Protein AF-J0Q2K8-F1 (afdb_monomer_lite)

Organism: NCBI:txid1094563

pLDDT: mean 89.13, std 6.98, range [57.44, 97.0]

Foldseek 3Di:
DVVVVVVVVVVVVCVVDPPVVVVPDPDDDDDDDDDLVNLLVVLVVVVVVVQVVCVVVVDHDDDDPVVSSVNSVVD

InterPro domains:
  IPR019489 Clp ATPase, C-terminal [PF10431] (34-75)
  IPR027417 P-loop containing nucleoside triphosphate hydrolase [G3DSA:3.40.50.300] (1-33)
  IPR027417 P-loop containing nucleoside triphosphate hydrolase [SSF52540] (6-74)
  IPR050130 ATP-dependent Clp protease/Chaperone ClpA/ClpB [PTHR11638] (2-75)

Radius of gyration: 19.44 Å; chains: 1; bounding box: 30×26×49 Å

Structure (mmCIF, N/CA/C/O backbone):
data_AF-J0Q2K8-F1
#
_entry.id   AF-J0Q2K8-F1
#
loop_
_atom_site.group_PDB
_atom_site.id
_atom_site.type_symbol
_atom_site.label_atom_id
_atom_site.label_alt_id
_atom_site.label_comp_id
_atom_site.label_asym_id
_atom_site.label_entity_id
_atom_site.label_seq_id
_atom_site.pdbx_PDB_ins_code
_atom_site.Cartn_x
_atom_site.Cartn_y
_atom_site.Cartn_z
_atom_site.occupancy
_atom_site.B_iso_or_equiv
_atom_site.auth_seq_id
_atom_site.auth_comp_id
_atom_site.auth_asym_id
_atom_site.auth_atom_id
_atom_site.pdbx_PDB_model_num
ATOM 1 N N . THR A 1 1 ? 1.336 12.936 -17.057 1.00 57.44 1 THR A N 1
ATOM 2 C CA . THR A 1 1 ? 0.301 11.889 -17.210 1.00 57.44 1 THR A CA 1
ATOM 3 C C . THR A 1 1 ? 0.956 10.542 -17.012 1.00 57.44 1 THR A C 1
ATOM 5 O O . THR A 1 1 ? 2.122 10.410 -17.360 1.00 57.44 1 THR A O 1
ATOM 8 N N . THR A 1 2 ? 0.266 9.592 -16.382 1.00 68.12 2 THR A N 1
ATOM 9 C CA . THR A 1 2 ? 0.776 8.277 -15.937 1.00 68.12 2 THR A CA 1
ATOM 10 C C . THR A 1 2 ? 1.611 7.539 -16.996 1.00 68.12 2 THR A C 1
ATOM 12 O O . THR A 1 2 ? 2.604 6.895 -16.663 1.00 68.12 2 THR A O 1
ATOM 15 N N . ASP A 1 3 ? 1.304 7.738 -18.279 1.00 76.75 3 ASP A N 1
ATOM 16 C CA . ASP A 1 3 ? 2.054 7.183 -19.414 1.00 76.75 3 ASP A CA 1
ATOM 17 C C . ASP A 1 3 ? 3.516 7.654 -19.497 1.00 76.75 3 ASP A C 1
ATOM 19 O O . ASP A 1 3 ? 4.397 6.883 -19.871 1.00 76.75 3 ASP A O 1
ATOM 23 N N . GLN A 1 4 ? 3.803 8.899 -19.105 1.00 83.06 4 GLN A N 1
ATOM 24 C CA . GLN A 1 4 ? 5.165 9.440 -19.081 1.00 83.06 4 GLN A CA 1
ATOM 25 C C . GLN A 1 4 ? 6.013 8.718 -18.023 1.00 83.06 4 GLN A C 1
ATOM 27 O O . GLN A 1 4 ? 7.088 8.216 -18.331 1.00 83.06 4 GLN A O 1
ATOM 32 N N . ALA A 1 5 ? 5.482 8.580 -16.803 1.00 82.00 5 ALA A N 1
ATOM 33 C CA . ALA A 1 5 ? 6.162 7.892 -15.707 1.00 82.00 5 ALA A CA 1
ATOM 34 C C . ALA A 1 5 ? 6.391 6.405 -16.024 1.00 82.00 5 ALA A C 1
ATOM 36 O O . ALA A 1 5 ? 7.454 5.862 -15.734 1.00 82.00 5 ALA A O 1
ATOM 37 N N . LYS A 1 6 ? 5.425 5.754 -16.685 1.00 84.12 6 LYS A N 1
ATOM 38 C CA . LYS A 1 6 ? 5.570 4.376 -17.172 1.00 84.12 6 LYS A CA 1
ATOM 39 C C . LYS A 1 6 ? 6.723 4.235 -18.165 1.00 84.12 6 LYS A C 1
ATOM 41 O O . LYS A 1 6 ? 7.504 3.289 -18.060 1.00 84.12 6 LYS A O 1
ATOM 46 N N . ASN A 1 7 ? 6.847 5.171 -19.104 1.00 88.56 7 ASN A N 1
ATOM 47 C CA . ASN A 1 7 ? 7.945 5.176 -20.068 1.00 88.56 7 ASN A CA 1
ATOM 48 C C . ASN A 1 7 ? 9.298 5.406 -19.387 1.00 88.56 7 ASN A C 1
ATOM 50 O O . ASN A 1 7 ? 10.253 4.689 -19.684 1.00 88.56 7 ASN A O 1
ATOM 54 N N . ASP A 1 8 ? 9.367 6.337 -18.437 1.00 89.56 8 ASP A N 1
ATOM 55 C CA . ASP A 1 8 ? 10.590 6.630 -17.687 1.00 89.56 8 ASP A CA 1
ATOM 56 C C . ASP A 1 8 ? 11.056 5.412 -16.874 1.00 89.56 8 ASP A C 1
ATOM 58 O O . ASP A 1 8 ? 12.222 5.020 -16.953 1.00 89.56 8 ASP A O 1
ATOM 62 N N . VAL A 1 9 ? 10.138 4.734 -16.177 1.00 88.06 9 VAL A N 1
ATOM 63 C CA . VAL A 1 9 ? 10.440 3.490 -15.449 1.00 88.06 9 VAL A CA 1
ATOM 64 C C . VAL A 1 9 ? 10.907 2.393 -16.407 1.00 88.06 9 VAL A C 1
ATOM 66 O O . VAL A 1 9 ? 11.905 1.724 -16.142 1.00 88.06 9 VAL A O 1
ATOM 69 N N . MET A 1 10 ? 10.244 2.226 -17.555 1.00 89.62 10 MET A N 1
ATOM 70 C CA . MET A 1 10 ? 10.623 1.203 -18.532 1.00 89.62 10 MET A CA 1
ATOM 71 C C . MET A 1 10 ? 11.997 1.471 -19.165 1.00 89.62 10 MET A C 1
ATOM 73 O O . MET A 1 10 ? 12.729 0.530 -19.476 1.00 89.62 10 MET A O 1
ATOM 77 N N . ASN A 1 11 ? 12.381 2.740 -19.320 1.00 91.31 11 ASN A N 1
ATOM 78 C CA . ASN A 1 11 ? 13.719 3.120 -19.771 1.00 91.31 11 ASN A CA 1
ATOM 79 C C . ASN A 1 11 ? 14.787 2.724 -18.744 1.00 91.31 11 ASN A C 1
ATOM 81 O O . ASN A 1 11 ? 15.813 2.156 -19.121 1.00 91.31 11 ASN A O 1
ATOM 85 N N . VAL A 1 12 ? 14.527 2.943 -17.452 1.00 91.62 12 VAL A N 1
ATOM 86 C CA . VAL A 1 12 ? 15.424 2.505 -16.369 1.00 91.62 12 VAL A CA 1
ATOM 87 C C . VAL A 1 12 ? 15.538 0.978 -16.329 1.00 91.62 12 VAL A C 1
ATOM 89 O O . VAL A 1 12 ? 16.646 0.452 -16.240 1.00 91.62 12 VAL A O 1
ATOM 92 N N . VAL A 1 13 ? 14.425 0.250 -16.470 1.00 90.00 13 VAL A N 1
ATOM 93 C CA . VAL A 1 13 ? 14.415 -1.225 -16.500 1.00 90.00 13 VAL A CA 1
ATOM 94 C C . VAL A 1 13 ? 15.259 -1.768 -17.658 1.00 90.00 13 VAL A C 1
ATOM 96 O O . VAL A 1 13 ? 16.088 -2.653 -17.450 1.00 90.00 13 VAL A O 1
ATOM 99 N N . LYS A 1 14 ? 15.107 -1.211 -18.866 1.00 90.25 14 LYS A N 1
ATOM 100 C CA . LYS A 1 14 ? 15.900 -1.598 -20.047 1.00 90.25 14 LYS A CA 1
ATOM 101 C C . LYS A 1 14 ? 17.386 -1.259 -19.919 1.00 90.25 14 LYS A C 1
ATOM 103 O O . LYS A 1 14 ? 18.208 -1.935 -20.526 1.00 90.25 14 LYS A O 1
ATOM 108 N N . ALA A 1 15 ? 17.734 -0.219 -19.162 1.00 93.12 15 ALA A N 1
ATOM 109 C CA . ALA A 1 15 ? 19.126 0.116 -18.873 1.00 93.12 15 ALA A CA 1
ATOM 110 C C . ALA A 1 15 ? 19.744 -0.823 -17.819 1.00 93.12 15 ALA A C 1
ATOM 112 O O . ALA A 1 15 ? 20.934 -1.123 -17.889 1.00 93.12 15 ALA A O 1
ATOM 113 N N . ALA A 1 16 ? 18.946 -1.294 -16.856 1.00 93.31 16 ALA A N 1
ATOM 114 C CA . ALA A 1 16 ? 19.398 -2.165 -15.772 1.00 93.31 16 ALA A CA 1
ATOM 115 C C . ALA A 1 16 ? 19.506 -3.648 -16.176 1.00 93.31 16 ALA A C 1
ATOM 117 O O . ALA A 1 16 ? 20.383 -4.358 -15.683 1.00 93.31 16 ALA A O 1
ATOM 118 N N . PHE A 1 17 ? 18.634 -4.125 -17.070 1.00 92.50 17 PHE A N 1
ATOM 119 C CA . PHE A 1 17 ? 18.547 -5.535 -17.458 1.00 92.50 17 PHE A CA 1
ATOM 120 C C . PHE A 1 17 ? 18.798 -5.748 -18.952 1.00 92.50 17 PHE A C 1
ATOM 122 O O . PHE A 1 17 ? 18.410 -4.939 -19.791 1.00 92.50 17 PHE A O 1
ATOM 129 N N . ARG A 1 18 ? 19.418 -6.882 -19.304 1.00 92.25 18 ARG A N 1
ATOM 130 C CA . ARG A 1 18 ? 19.658 -7.240 -20.708 1.00 92.25 18 ARG A CA 1
ATOM 131 C C . ARG A 1 18 ? 18.358 -7.634 -21.429 1.00 92.25 18 ARG A C 1
ATOM 133 O O . ARG A 1 18 ? 17.475 -8.219 -20.794 1.00 92.25 18 ARG A O 1
ATOM 140 N N . PRO A 1 19 ? 18.256 -7.417 -22.752 1.00 88.56 19 PRO A N 1
ATOM 141 C CA . PRO A 1 19 ? 17.056 -7.751 -23.518 1.00 88.56 19 PRO A CA 1
ATOM 142 C C . PRO A 1 19 ? 16.653 -9.228 -23.419 1.00 88.56 19 PRO A C 1
ATOM 144 O O . PRO A 1 19 ? 15.468 -9.530 -23.345 1.00 88.56 19 PRO A O 1
ATOM 147 N N . GLU A 1 20 ? 17.610 -10.161 -23.355 1.00 93.00 20 GLU A N 1
ATOM 148 C CA . GLU A 1 20 ? 17.313 -11.598 -23.286 1.00 93.00 20 GLU A CA 1
ATOM 149 C C . GLU A 1 20 ? 16.632 -11.995 -21.974 1.00 93.00 20 GLU A C 1
ATOM 151 O O . GLU A 1 20 ? 15.872 -12.961 -21.947 1.00 93.00 20 GLU A O 1
ATOM 156 N N . PHE A 1 21 ? 16.898 -11.255 -20.894 1.00 92.50 21 PHE A N 1
ATOM 157 C CA . PHE A 1 21 ? 16.221 -11.443 -19.616 1.00 92.50 21 PHE A CA 1
ATOM 158 C C . PHE A 1 21 ? 14.780 -10.937 -19.690 1.00 92.50 21 PHE A C 1
ATOM 160 O O . PHE A 1 21 ? 13.862 -11.661 -19.321 1.00 92.50 21 PHE A O 1
ATOM 167 N N . LEU A 1 22 ? 14.574 -9.734 -20.235 1.00 89.25 22 LEU A N 1
ATOM 168 C CA . LEU A 1 22 ? 13.239 -9.145 -20.380 1.00 89.25 22 LEU A CA 1
ATOM 169 C C . LEU A 1 22 ? 12.342 -9.977 -21.305 1.00 89.25 22 LEU A C 1
ATOM 171 O O . LEU A 1 22 ? 11.163 -10.141 -21.021 1.00 89.25 22 LEU A O 1
ATOM 175 N N . ASN A 1 23 ? 12.911 -10.581 -22.350 1.00 89.75 23 ASN A N 1
ATOM 176 C CA . ASN A 1 23 ? 12.195 -11.474 -23.265 1.00 89.75 23 ASN A CA 1
ATOM 177 C C . ASN A 1 23 ? 11.737 -12.800 -22.617 1.00 89.75 23 ASN A C 1
ATOM 179 O O . ASN A 1 23 ? 10.996 -13.547 -23.250 1.00 89.75 23 ASN A O 1
ATOM 183 N N . ARG A 1 24 ? 12.203 -13.126 -21.399 1.00 94.50 24 ARG A N 1
ATOM 184 C CA . ARG A 1 24 ? 11.776 -14.304 -20.616 1.00 94.50 24 ARG A CA 1
ATOM 185 C C . ARG A 1 24 ? 10.730 -13.980 -19.547 1.00 94.50 24 ARG A C 1
ATOM 187 O O . ARG A 1 24 ? 10.368 -14.871 -18.785 1.00 94.50 24 ARG A O 1
ATOM 194 N N . ILE A 1 25 ? 10.298 -12.726 -19.448 1.00 89.19 25 ILE A N 1
ATOM 195 C CA . ILE A 1 25 ? 9.261 -12.298 -18.510 1.00 89.19 25 ILE A CA 1
ATOM 196 C C . ILE A 1 25 ? 7.925 -12.279 -19.248 1.00 89.19 25 ILE A C 1
ATOM 198 O O . ILE A 1 25 ? 7.798 -11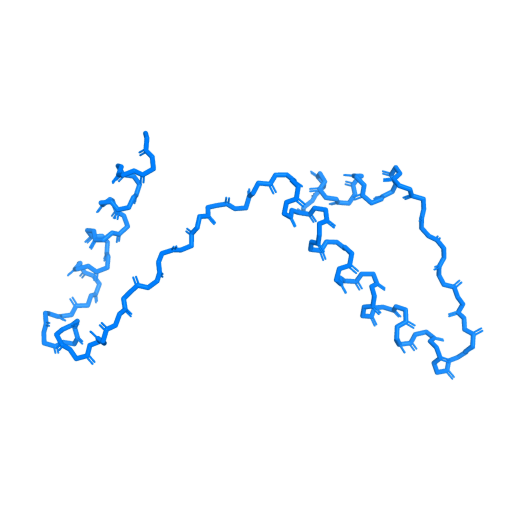.603 -20.266 1.00 89.19 25 ILE A O 1
ATOM 202 N N . ASP A 1 26 ? 6.940 -13.002 -18.720 1.00 90.75 26 ASP A N 1
ATOM 203 C CA . ASP A 1 26 ? 5.613 -13.106 -19.336 1.00 90.75 26 ASP A CA 1
ATOM 204 C C . ASP A 1 26 ? 4.831 -11.784 -19.258 1.00 90.75 26 ASP A C 1
ATOM 206 O O . ASP A 1 26 ? 4.195 -11.374 -20.228 1.00 90.75 26 ASP A O 1
ATOM 210 N N . GLU A 1 27 ? 4.906 -11.082 -18.122 1.00 88.31 27 GLU A N 1
ATOM 211 C CA . GLU A 1 27 ? 4.243 -9.793 -17.918 1.00 88.31 27 GLU A CA 1
ATOM 212 C C . GLU A 1 27 ? 5.033 -8.895 -16.955 1.00 88.31 27 GLU A C 1
ATOM 214 O O . GLU A 1 27 ? 5.591 -9.354 -15.957 1.00 88.31 27 GLU A O 1
ATOM 219 N N . ILE A 1 28 ? 5.064 -7.591 -17.245 1.00 83.88 28 ILE A N 1
ATOM 220 C CA . ILE A 1 28 ? 5.631 -6.576 -16.352 1.00 83.88 28 ILE A CA 1
ATOM 221 C C . ILE A 1 28 ? 4.484 -5.775 -15.740 1.00 83.88 28 ILE A C 1
ATOM 223 O O . ILE A 1 28 ? 3.825 -4.994 -16.429 1.00 83.88 28 ILE A O 1
ATOM 227 N N . ILE A 1 29 ? 4.293 -5.930 -14.432 1.00 86.94 29 ILE A N 1
ATOM 228 C CA . ILE A 1 29 ? 3.285 -5.194 -13.666 1.00 86.94 29 ILE A CA 1
ATOM 229 C C . ILE A 1 29 ? 3.909 -3.891 -13.163 1.00 86.94 29 ILE A C 1
ATOM 231 O O . ILE A 1 29 ? 4.873 -3.908 -12.396 1.00 86.94 29 ILE A O 1
ATOM 235 N N . LEU A 1 30 ? 3.361 -2.755 -13.597 1.00 85.69 30 LEU A N 1
ATOM 236 C CA . LEU A 1 30 ? 3.727 -1.445 -13.066 1.00 85.69 30 LEU A CA 1
ATOM 237 C C . LEU A 1 30 ? 2.735 -1.054 -11.973 1.00 85.69 30 LEU A C 1
ATOM 239 O O . LEU A 1 30 ? 1.536 -0.978 -12.231 1.00 85.69 30 LEU A O 1
ATOM 243 N N . PHE A 1 31 ? 3.245 -0.769 -10.779 1.00 87.69 31 PHE A N 1
ATOM 244 C CA . PHE A 1 31 ? 2.434 -0.233 -9.694 1.00 87.69 31 PHE A CA 1
ATOM 245 C C . PHE A 1 31 ? 2.323 1.282 -9.813 1.00 87.69 31 PHE A C 1
ATOM 247 O O . PHE A 1 31 ? 3.305 1.975 -10.095 1.00 87.69 31 PHE A O 1
ATOM 254 N N . GLU A 1 32 ? 1.120 1.792 -9.581 1.00 85.19 32 GLU A N 1
ATOM 255 C CA . GLU A 1 32 ? 0.912 3.221 -9.407 1.00 85.19 32 GLU A CA 1
ATOM 256 C C . GLU A 1 32 ? 1.460 3.669 -8.048 1.00 85.19 32 GLU A C 1
ATOM 258 O O . GLU A 1 32 ? 1.551 2.891 -7.095 1.00 85.19 32 GLU A O 1
ATOM 263 N N . GLY A 1 33 ? 1.866 4.936 -7.965 1.00 86.31 33 GLY A N 1
ATOM 264 C CA . GLY A 1 33 ? 2.287 5.519 -6.698 1.00 86.31 33 GLY A CA 1
ATOM 265 C C . GLY A 1 33 ? 1.114 5.584 -5.722 1.00 86.31 33 GLY A C 1
ATOM 266 O O . GLY A 1 33 ? 0.015 5.986 -6.110 1.00 86.31 33 GLY A O 1
ATOM 267 N N . LEU A 1 34 ? 1.379 5.230 -4.462 1.00 89.25 34 LEU A N 1
ATOM 268 C CA . LEU A 1 34 ? 0.378 5.238 -3.397 1.00 89.25 34 LEU A CA 1
ATOM 269 C C . LEU A 1 34 ? -0.288 6.610 -3.290 1.00 89.25 34 LEU A C 1
ATOM 271 O O . LEU A 1 34 ? 0.374 7.637 -3.113 1.00 89.25 34 LEU A O 1
ATOM 275 N N . GLN A 1 35 ? -1.611 6.613 -3.384 1.00 88.94 35 GLN A N 1
ATOM 276 C CA . GLN A 1 35 ? -2.434 7.767 -3.081 1.00 88.94 35 GLN A CA 1
ATOM 277 C C . GLN A 1 35 ? -2.711 7.825 -1.579 1.00 88.94 35 GLN A C 1
ATOM 279 O O . GLN A 1 35 ? -2.506 6.878 -0.822 1.00 88.94 35 GLN A O 1
ATOM 284 N N . ARG A 1 36 ? -3.237 8.959 -1.119 1.00 85.06 36 ARG A N 1
ATOM 285 C CA . ARG A 1 36 ? -3.513 9.160 0.309 1.00 85.06 36 ARG A CA 1
ATOM 286 C C . ARG A 1 36 ? -4.521 8.161 0.883 1.00 85.06 36 ARG A C 1
ATOM 288 O O . ARG A 1 36 ? -4.364 7.733 2.019 1.00 85.06 36 ARG A O 1
ATOM 295 N N . HIS A 1 37 ? -5.515 7.762 0.093 1.00 86.81 37 HIS A N 1
ATOM 296 C CA . HIS A 1 37 ? -6.476 6.743 0.513 1.00 86.81 37 HIS A CA 1
ATOM 297 C C . HIS A 1 37 ? -5.835 5.347 0.609 1.00 86.81 37 HIS A C 1
ATOM 299 O O . HIS A 1 37 ? -6.191 4.580 1.500 1.00 86.81 37 HIS A O 1
ATOM 305 N N . ASP A 1 38 ? -4.843 5.043 -0.237 1.00 90.88 38 ASP A N 1
ATOM 306 C CA . ASP A 1 38 ? -4.069 3.801 -0.137 1.00 90.88 38 ASP A CA 1
ATOM 307 C C . ASP A 1 38 ? -3.254 3.771 1.160 1.00 90.88 38 ASP A C 1
ATOM 309 O O . ASP A 1 38 ? -3.180 2.743 1.829 1.00 90.88 38 ASP A O 1
ATOM 313 N N . MET A 1 39 ? -2.692 4.916 1.566 1.00 90.94 39 MET A N 1
ATOM 314 C CA . MET A 1 39 ? -1.957 5.042 2.830 1.00 90.94 39 MET A CA 1
ATOM 315 C C . MET A 1 39 ? -2.845 4.762 4.047 1.00 90.94 39 MET A C 1
ATOM 317 O O . MET A 1 39 ? -2.412 4.079 4.973 1.00 90.94 39 MET A O 1
ATOM 321 N N . GLU A 1 40 ? -4.093 5.236 4.049 1.00 90.38 40 GLU A N 1
ATOM 322 C CA . GLU A 1 40 ? -5.050 4.924 5.120 1.00 90.38 40 GLU A CA 1
ATOM 323 C C . GLU A 1 40 ? -5.357 3.421 5.187 1.00 90.38 40 GLU A C 1
ATOM 325 O O . GLU A 1 40 ? -5.327 2.838 6.273 1.00 90.38 40 GLU A O 1
ATOM 330 N N . ALA A 1 41 ? -5.562 2.773 4.036 1.00 91.62 41 ALA A N 1
ATOM 331 C CA . ALA A 1 41 ? -5.773 1.327 3.967 1.00 91.62 41 ALA A CA 1
ATOM 332 C C . ALA A 1 41 ? -4.543 0.534 4.450 1.00 91.62 41 ALA A C 1
ATOM 334 O O . ALA A 1 41 ? -4.679 -0.482 5.135 1.00 91.62 41 ALA A O 1
ATOM 335 N N . ILE A 1 42 ? -3.332 1.010 4.147 1.00 92.81 42 ILE A N 1
ATOM 336 C CA . ILE A 1 42 ? -2.085 0.418 4.649 1.00 92.81 42 ILE A CA 1
ATOM 337 C C . ILE A 1 42 ? -2.009 0.531 6.174 1.00 92.81 42 ILE A C 1
ATOM 339 O O . ILE A 1 42 ? -1.687 -0.452 6.843 1.00 92.81 42 ILE A O 1
ATOM 343 N N . VAL A 1 43 ? -2.344 1.692 6.743 1.00 93.31 43 VAL A N 1
ATOM 344 C CA . VAL A 1 43 ? -2.393 1.875 8.202 1.00 93.31 43 VAL A CA 1
ATOM 345 C C . VAL A 1 43 ? -3.381 0.897 8.842 1.00 93.31 43 VAL A C 1
ATOM 347 O O . VAL A 1 43 ? -3.056 0.292 9.863 1.00 93.31 43 VAL A O 1
ATOM 350 N N . ASP A 1 44 ? -4.541 0.662 8.226 1.00 91.81 44 ASP A N 1
ATOM 351 C CA . ASP A 1 44 ? -5.509 -0.328 8.713 1.00 91.81 44 ASP A CA 1
ATOM 352 C C . ASP A 1 44 ? -4.955 -1.757 8.723 1.00 91.81 44 ASP A C 1
ATOM 354 O O . ASP A 1 44 ? -5.164 -2.494 9.692 1.00 91.81 44 ASP A O 1
ATOM 358 N N . ILE A 1 45 ? -4.204 -2.152 7.689 1.00 94.62 45 ILE A N 1
ATOM 359 C CA . ILE A 1 45 ? -3.531 -3.459 7.651 1.00 94.62 45 ILE A CA 1
ATOM 360 C C . ILE A 1 45 ? -2.569 -3.593 8.840 1.00 94.62 45 ILE A C 1
ATOM 362 O O . ILE A 1 45 ? -2.587 -4.617 9.527 1.00 94.62 45 ILE A O 1
ATOM 366 N N . GLN A 1 46 ? -1.780 -2.556 9.127 1.00 93.38 46 GLN A N 1
ATOM 367 C CA . GLN A 1 46 ? -0.811 -2.562 10.227 1.00 93.38 46 GLN A CA 1
ATOM 368 C C . GLN A 1 46 ? -1.491 -2.597 11.601 1.00 93.38 46 GLN A C 1
ATOM 370 O O . GLN A 1 46 ? -1.090 -3.367 12.476 1.00 93.38 46 GLN A O 1
ATOM 375 N N . ILE A 1 47 ? -2.559 -1.817 11.789 1.00 93.94 47 ILE A N 1
ATOM 376 C CA . ILE A 1 47 ? -3.360 -1.829 13.021 1.00 9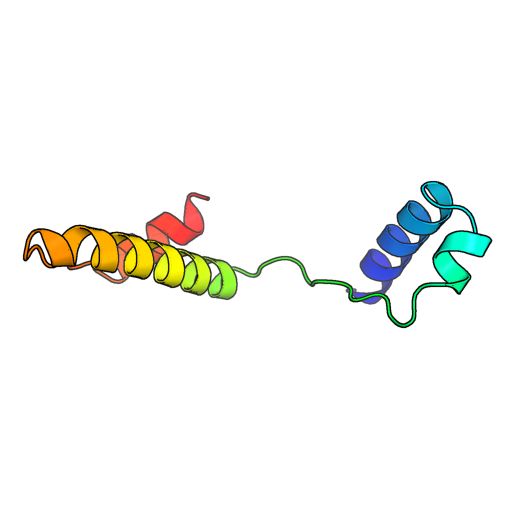3.94 47 ILE A CA 1
ATOM 377 C C . ILE A 1 47 ? -3.959 -3.215 13.251 1.00 93.94 47 ILE A C 1
ATOM 379 O O . ILE A 1 47 ? -3.921 -3.723 14.369 1.00 93.94 47 ILE A O 1
ATOM 383 N N . LYS A 1 48 ? -4.473 -3.859 12.199 1.00 94.88 48 LYS A N 1
ATOM 384 C CA . LYS A 1 48 ? -5.029 -5.210 12.296 1.00 94.88 48 LYS A CA 1
ATOM 385 C C . LYS A 1 48 ? -3.970 -6.240 12.686 1.00 94.88 48 LYS A C 1
ATOM 387 O O . LYS A 1 48 ? -4.239 -7.098 13.520 1.00 94.88 48 LYS A O 1
ATOM 392 N N . GLN A 1 49 ? -2.768 -6.155 12.117 1.00 95.25 49 GLN A N 1
ATOM 393 C CA . GLN A 1 49 ? -1.657 -7.022 12.521 1.00 95.25 49 GLN A CA 1
ATOM 394 C C . GLN A 1 49 ? -1.302 -6.826 13.999 1.00 95.25 49 GLN A C 1
ATOM 396 O O . GLN A 1 49 ? -1.123 -7.807 14.717 1.00 95.25 49 GLN A O 1
ATOM 401 N N . LEU A 1 50 ? -1.265 -5.576 14.469 1.00 94.31 50 LEU A N 1
ATOM 402 C CA . LEU A 1 50 ? -1.035 -5.269 15.878 1.00 94.31 50 LEU A CA 1
ATOM 403 C C . LEU A 1 50 ? -2.158 -5.811 16.773 1.00 94.31 50 LEU A C 1
ATOM 405 O O . LEU A 1 50 ? -1.869 -6.416 17.801 1.00 94.31 50 LEU A O 1
ATOM 409 N N . GLN A 1 51 ? -3.421 -5.649 16.373 1.00 96.00 51 GLN A N 1
ATOM 410 C CA . GLN A 1 51 ? -4.563 -6.204 17.100 1.00 96.00 51 GLN A CA 1
ATOM 411 C C . GLN A 1 51 ? -4.438 -7.725 17.253 1.00 96.00 51 GLN A C 1
ATOM 413 O O . GLN A 1 51 ? -4.566 -8.225 18.366 1.00 96.00 51 GLN A O 1
ATOM 418 N N . ASN A 1 52 ? -4.086 -8.443 16.181 1.00 96.12 52 ASN A N 1
ATOM 419 C CA . ASN A 1 52 ? -3.908 -9.897 16.230 1.00 96.12 52 ASN A CA 1
ATOM 420 C C . ASN A 1 52 ? -2.846 -10.324 17.264 1.00 96.12 52 ASN A C 1
ATOM 422 O O . ASN A 1 52 ? -3.004 -11.343 17.928 1.00 96.12 52 ASN A O 1
ATOM 426 N N . LEU A 1 53 ? -1.768 -9.545 17.426 1.00 95.62 53 LEU A N 1
ATOM 427 C CA . LEU A 1 53 ? -0.733 -9.808 18.438 1.00 95.62 53 LEU A CA 1
ATOM 428 C C . LEU A 1 53 ? -1.228 -9.522 19.865 1.00 95.62 53 LEU A C 1
ATOM 430 O O . LEU A 1 53 ? -0.796 -10.158 20.827 1.00 95.62 53 LEU A O 1
ATOM 434 N N . LEU A 1 54 ? -2.119 -8.542 20.019 1.00 96.44 54 LEU A N 1
ATOM 435 C CA . LEU A 1 54 ? -2.708 -8.156 21.302 1.00 96.44 54 LEU A CA 1
ATOM 436 C C . LEU A 1 54 ? -3.827 -9.106 21.750 1.00 96.44 54 LEU A C 1
ATOM 438 O O . LEU A 1 54 ? -4.052 -9.253 22.957 1.00 96.44 54 LEU A O 1
ATOM 442 N N . ASP A 1 55 ? -4.473 -9.795 20.810 1.00 96.44 55 ASP A N 1
ATOM 443 C CA . ASP A 1 55 ? -5.529 -10.771 21.087 1.00 96.44 55 ASP A CA 1
ATOM 444 C C . ASP A 1 55 ? -5.033 -11.927 21.966 1.00 96.44 55 ASP A C 1
ATOM 446 O O . ASP A 1 55 ? -5.749 -12.356 22.874 1.00 96.44 55 ASP A O 1
ATOM 450 N N . GLU A 1 56 ? -3.775 -12.360 21.804 1.00 94.75 56 GLU A N 1
ATOM 451 C CA . GLU A 1 56 ? -3.143 -13.366 22.678 1.00 94.75 56 GLU A CA 1
ATOM 452 C C . GLU A 1 56 ? -3.149 -12.947 24.156 1.00 94.75 56 GLU A C 1
ATOM 454 O O . GLU A 1 56 ? -3.166 -13.781 25.064 1.00 94.75 56 GLU A O 1
ATOM 459 N N . ARG A 1 57 ? -3.165 -11.635 24.408 1.00 96.31 57 ARG A N 1
ATOM 460 C CA . ARG A 1 57 ? -3.166 -11.027 25.742 1.00 96.31 57 ARG A CA 1
ATOM 461 C C . ARG A 1 57 ? -4.542 -10.507 26.153 1.00 96.31 57 ARG A C 1
ATOM 463 O O . ARG A 1 57 ? -4.651 -9.885 27.207 1.00 96.31 57 ARG A O 1
ATOM 470 N N . LYS A 1 58 ? -5.586 -10.771 25.356 1.00 95.75 58 LYS A N 1
ATOM 471 C CA . LYS A 1 58 ? -6.958 -10.272 25.551 1.00 95.75 58 LYS A CA 1
ATOM 472 C C . LYS A 1 58 ? -7.040 -8.741 25.619 1.00 95.75 58 LYS A C 1
ATOM 474 O O . LYS A 1 58 ? -7.852 -8.197 26.365 1.00 95.75 58 LYS A O 1
ATOM 479 N N . VAL A 1 59 ? -6.186 -8.049 24.867 1.00 97.00 59 VAL A N 1
ATOM 480 C CA . VAL A 1 59 ? -6.174 -6.583 24.789 1.00 97.00 59 VAL A CA 1
ATOM 481 C C . VAL A 1 59 ? -6.822 -6.142 23.480 1.00 97.00 59 VAL A C 1
ATOM 483 O O . VAL A 1 59 ? -6.409 -6.565 22.405 1.00 97.00 59 VAL A O 1
ATOM 486 N N . THR A 1 60 ? -7.812 -5.253 23.563 1.00 94.31 60 THR A N 1
ATOM 487 C CA . THR A 1 60 ? -8.448 -4.643 22.388 1.00 94.31 60 THR A CA 1
ATOM 488 C C . THR A 1 60 ? -7.925 -3.230 22.188 1.00 94.31 60 THR A C 1
ATO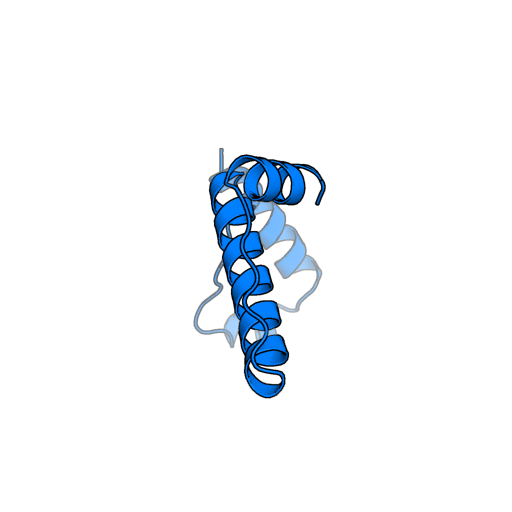M 490 O O . THR A 1 60 ? -8.000 -2.392 23.085 1.00 94.31 60 THR A O 1
ATOM 493 N N . LEU A 1 61 ? -7.411 -2.970 20.995 1.00 92.75 61 LEU A N 1
ATOM 494 C CA . LEU A 1 61 ? -6.955 -1.674 20.540 1.00 92.75 61 LEU A CA 1
ATOM 495 C C . LEU A 1 61 ? -8.115 -0.957 19.845 1.00 92.75 61 LEU A C 1
ATOM 497 O O . LEU A 1 61 ? -8.674 -1.445 18.866 1.00 92.75 61 LEU A O 1
ATOM 501 N N . GLN A 1 62 ? -8.470 0.219 20.353 1.00 91.00 62 GLN A N 1
ATOM 502 C CA . GLN A 1 62 ? -9.423 1.114 19.706 1.00 91.00 62 GLN A CA 1
ATOM 503 C C . GLN A 1 62 ? -8.667 2.321 19.167 1.00 91.00 62 GLN A C 1
ATOM 505 O O . GLN A 1 62 ? -7.935 2.978 19.904 1.00 91.00 62 GLN A O 1
ATOM 510 N N . ILE A 1 63 ? -8.821 2.584 17.870 1.00 89.19 63 ILE A N 1
ATOM 511 C CA . ILE A 1 63 ? -8.183 3.709 17.187 1.00 89.19 63 ILE A CA 1
ATOM 512 C C . ILE A 1 63 ? -9.269 4.558 16.543 1.00 89.19 63 ILE A C 1
ATOM 514 O O . ILE A 1 63 ? -10.096 4.062 15.778 1.00 89.19 63 ILE A O 1
ATOM 518 N N . GLU A 1 64 ? -9.248 5.848 16.863 1.00 91.50 64 GLU A N 1
ATOM 519 C CA . GLU A 1 64 ? -10.128 6.840 16.259 1.00 91.50 64 GLU A CA 1
ATOM 520 C C . GLU A 1 64 ? -9.690 7.163 14.825 1.00 91.50 64 GLU A C 1
ATOM 522 O O . GLU A 1 64 ? -8.509 7.089 14.470 1.00 91.50 64 GLU A O 1
ATOM 527 N N . SER A 1 65 ? -10.643 7.565 13.984 1.00 86.94 65 SER A N 1
ATOM 528 C CA . SER A 1 65 ? -10.384 7.891 12.577 1.00 86.94 65 SER A CA 1
ATOM 529 C C . SER A 1 65 ? -9.346 9.002 12.396 1.00 86.94 65 SER A C 1
ATOM 531 O O . SER A 1 65 ? -8.569 8.959 11.446 1.00 86.94 65 SER A O 1
ATOM 533 N N . GLU A 1 66 ? -9.289 9.966 13.316 1.00 89.56 66 GLU A N 1
ATOM 534 C CA . GLU A 1 66 ? -8.314 11.063 13.280 1.00 89.56 66 GLU A CA 1
ATOM 535 C C . GLU A 1 66 ? -6.877 10.559 13.454 1.00 89.56 66 GLU A C 1
ATOM 537 O O . GLU A 1 66 ? -5.962 11.020 12.771 1.00 89.56 66 GLU A O 1
ATOM 542 N N . VAL A 1 67 ? -6.676 9.552 14.309 1.0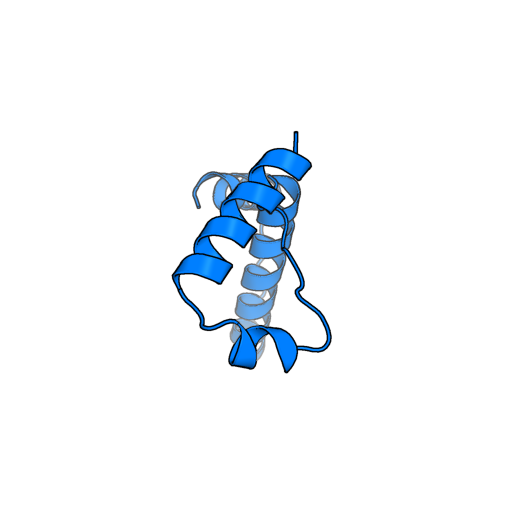0 88.38 67 VAL A N 1
ATOM 543 C CA . VAL A 1 67 ? -5.369 8.921 14.526 1.00 88.38 67 VAL A CA 1
ATOM 544 C C . VAL A 1 67 ? -4.947 8.135 13.287 1.00 88.38 67 VAL A C 1
ATOM 546 O O . VAL A 1 67 ? -3.790 8.221 12.877 1.00 88.38 67 VAL A O 1
ATOM 549 N N . ARG A 1 68 ? -5.879 7.428 12.631 1.00 85.75 68 ARG A N 1
ATOM 550 C CA . ARG A 1 68 ? -5.610 6.754 11.349 1.00 85.75 68 ARG A CA 1
ATOM 551 C C . ARG A 1 68 ? -5.141 7.746 10.287 1.00 85.75 68 ARG A C 1
ATOM 553 O O . ARG A 1 68 ? -4.108 7.524 9.661 1.00 85.75 68 ARG A O 1
ATOM 560 N N . GLN A 1 69 ? -5.867 8.849 10.114 1.00 88.19 69 GLN A N 1
ATOM 561 C CA . GLN A 1 69 ? -5.500 9.890 9.153 1.00 88.19 69 GLN A CA 1
ATOM 562 C C . GLN A 1 69 ? -4.153 10.518 9.504 1.00 88.19 69 GLN A C 1
ATOM 564 O O . GLN A 1 69 ? -3.321 10.731 8.627 1.00 88.19 69 GLN A O 1
ATOM 569 N N . PHE A 1 70 ? -3.903 10.789 10.784 1.00 90.25 70 PHE A N 1
ATOM 570 C CA . PHE A 1 70 ? -2.619 11.302 11.243 1.00 90.25 70 PHE A CA 1
ATOM 571 C C . PHE A 1 70 ? -1.461 10.361 10.888 1.00 90.25 70 PHE A C 1
ATOM 573 O O . PHE A 1 70 ? -0.454 10.825 10.355 1.00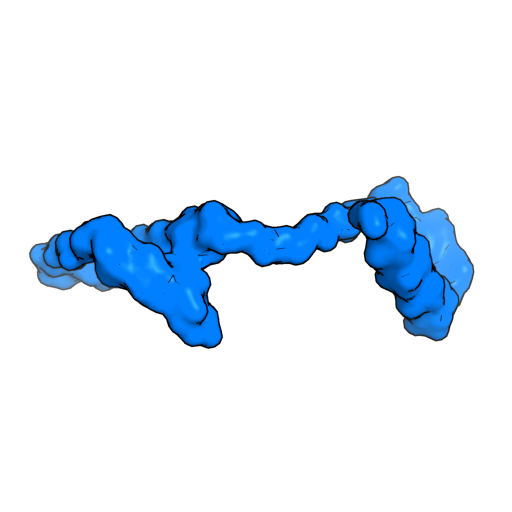 90.25 70 PHE A O 1
ATOM 580 N N . LEU A 1 71 ? -1.614 9.055 11.126 1.00 88.25 71 LEU A N 1
ATOM 581 C CA . LEU A 1 71 ? -0.606 8.049 10.785 1.00 88.25 71 LEU A CA 1
ATOM 582 C C . LEU A 1 71 ? -0.381 7.959 9.271 1.00 88.25 71 LEU A C 1
ATOM 584 O O . LEU A 1 71 ? 0.765 7.972 8.831 1.00 88.25 71 LEU A O 1
ATOM 588 N N . ALA A 1 72 ? -1.452 7.966 8.473 1.00 87.69 72 ALA A N 1
ATOM 589 C CA . ALA A 1 72 ? -1.360 7.943 7.012 1.00 87.69 72 ALA A CA 1
ATOM 590 C C . ALA A 1 72 ? -0.638 9.180 6.445 1.00 87.69 72 ALA A C 1
ATOM 592 O O . ALA A 1 72 ? 0.034 9.096 5.421 1.00 87.69 72 ALA A O 1
ATOM 593 N N . ASN A 1 73 ? -0.747 10.325 7.126 1.00 86.00 73 ASN A N 1
ATOM 594 C CA . ASN A 1 73 ? -0.085 11.571 6.732 1.00 86.00 73 ASN A CA 1
ATOM 595 C C . ASN A 1 73 ? 1.375 11.650 7.178 1.00 86.00 73 ASN A C 1
ATOM 597 O O . ASN A 1 73 ? 2.149 12.395 6.578 1.00 86.00 73 ASN A O 1
ATOM 601 N N . LYS A 1 74 ? 1.720 10.973 8.278 1.00 80.31 74 LYS A N 1
ATOM 602 C CA . LYS A 1 74 ? 3.037 11.069 8.910 1.00 80.31 74 LYS A CA 1
ATOM 603 C C . LYS A 1 74 ? 4.089 10.150 8.309 1.00 80.31 74 LYS A C 1
ATOM 605 O O . LYS A 1 74 ? 5.246 10.506 8.497 1.00 80.31 74 LYS A O 1
ATOM 610 N N . GLY A 1 75 ? 3.682 9.079 7.614 1.00 58.94 75 GLY A N 1
ATOM 611 C CA . GLY A 1 75 ? 4.544 8.225 6.780 1.00 58.94 75 GLY A CA 1
ATOM 612 C C . GLY A 1 75 ? 5.876 7.864 7.417 1.00 58.94 75 GLY A C 1
ATOM 613 O O . GLY A 1 75 ? 6.853 8.594 7.152 1.00 58.94 75 GLY A O 1
#

Sequence (75 aa):
TTDQAKNDVMNVVKAAFRPEFLNRIDEIILFEGLQRHDMEAIVDIQIKQLQNLLDERKVTLQIESEVRQFLANKG

Secondary structure (DSSP, 8-state):
-HHHHHHHHHHHHHHHS-HHHHTT-S--PPPPPPPHHHHHHHHHHHHHHHHHHHHTTTPPP---HHHHHHHHHH-

=== Feature glossary ===
A reading guide for the features in this record.

Start from the sequence.

  · Sequence gives the chain of amino acids in standard one-letter code (A=alanine, C=cysteine, …, Y=tyrosine), read N→C. It is the only feature that is directly encoded by the gene; all structural features are derived from the folded form of this sequence.

Fold it, and you get atomic coordinates and the backbone conformation that goes with them.

  · The mmCIF table is the protein's shape written out atom by atom. For each backbone N, Cα, C, and carbonyl O, it records an (x, y, z) coordinate triple in Å plus the residue type, chain letter, and residu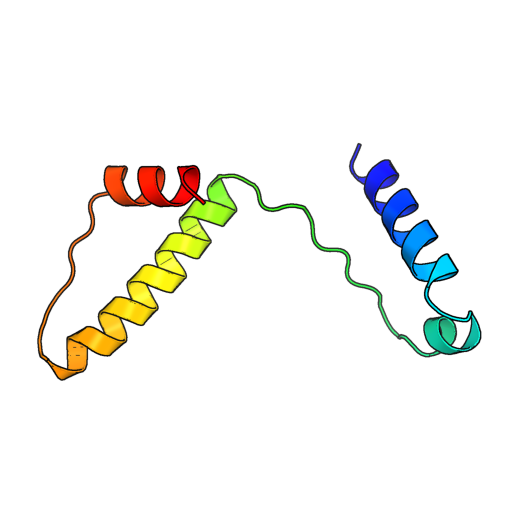e number.

  · Backbone dihedral angles. Every residue except chain termini has a φ (preceding-C → N → Cα → C) and a ψ (N → Cα → C → next-N). They are reported in degrees following the IUPAC sign convention. Secondary structure is essentially a statement about which (φ, ψ) basin each residue occupies.

  · DSSP 8-state secondary structure assigns each residue one of H (α-helix), G (3₁₀-helix), I (π-helix), E (extended β-strand), B (isolated β-bridge), T (hydrogen-bonded turn), S (bend), or '-' (coil). The assignment is computed from backbone hydrogen-bond geometry via the Kabsch–Sander algorithm.

  · P-SEA three-state annotation labels each residue as helix, strand, or coil based purely on the geometry of the Cα trace. It serves as a fallback when the full backbone (and thus DSSP) is unavailable.

Summarize the fold with a handful of shape descriptors and a per-residue structural alphabet.

  · Radius of gyration (Rg) is the root-mean-square distance of Cα atoms from their centroid — a single number for overall size and compactness. A globular domain of N residues has Rg ≈ 2.2·N^0.38 Å; an extended or disordered chain has a much larger Rg. The Cα contact count is the number of residue pairs whose Cα atoms are within 8 Å and are more than four positions apart in sequence — a standard proxy for tertiary packing density. The bounding box is the smallest axis-aligned box enclosing all Cα atoms.

  · Foldseek's 3Di representation compresses backbone geometry into a per-residue letter drawn from a learned twenty-state alphabet. It captures the tertiary interaction pattern around each residue — which residues are packed against it in space, regardless of where they are in sequence.

  · Accessible surface area quantifies burial. A residue with SASA near zero is packed into the hydrophobic core; one with SASA >100 Å² sits on the surface. Computed here via the Shrake–Rupley numerical algorithm with a 1.4 Å probe.

Ask how reliable the model is.

  · For AlphaFold models, the B-factor field carries pLDDT — the model's own estimate of local accuracy on a 0–100 scale. Regions with pLDDT<50 should be treated as essentially unmodeled; they often correspond to intrinsically disordered segments.

  · For experimental (PDB) structures, the B-factor (temperature factor) quantifies the positional spread of each atom in the crystal — a combination of thermal vibration and static disorder — in units of Å². High B-factors mark flexible loops or poorly resolved regions; low B-factors mark the rigid, well-ordered core.

  · PAE(i, j) answers: if I align the predicted and true structures on residue i, how far off (in Å) do I expect residue j to be? A block-diagonal PAE matrix with low values on the blocks and high values off-diagonal is the signature of a multi-domain protein with confidently predicted domains but uncertain inter-domain orientation.

Place it in context: what it resembles, what it is annotated as, and how it looks.

  · Structural nearest neighbors (via Foldseek easy-search vs the PDB). Reported per hit: target PDB id, E-value, and alignment TM-score. A TM-score above ~0.5 is the conventional threshold for 'same fold'.

  · Functional annotations link the protein to curated databases. InterPro entries identify conserved domains and families by matching the sequence against member-database signatures (Pfam, PROSITE, CDD, …). Gene Ontology (GO) terms describe molecular function, biological process, and cellular component in a controlled vocabulary. CATH places the structure in a hierarchical fold classification (Class/Architecture/Topology/Homologous-superfamily). The organism is the source species.

  · Plot images: a contact map (which residues are close in 3D, as an N×N binary image), a Ramachandran scatter (backbone torsion angles, revealing secondary-structure composition at a glance), and — for AlphaFold structures — a PAE heatmap (pairwise prediction confidence).

  · Structure images are PyMOL renders from six orthogonal camera directions. Cartoon representation draws helices as coils and strands as arrows; sticks shows the backbone as bonds; surface shows the solvent-excluded envelope. Rainbow coloring maps sequence position to hue (blue→red, N→C); chain coloring assigns a distinct color per polypeptide.